Protein AF-A0A940VI05-F1 (afdb_monomer_lite)

pLDDT: mean 70.49, std 23.26, range [33.06, 98.31]

Foldseek 3Di:
DDWDFDDDPNDTDTDDPDDPDPVVCCVPPPVVVVVVVPDPDDDPPPPPPDALVRQLVVLCVVLVVVLVVLVVQLVVCVVVVNVVSNVVSVVVNVVSVVVSVVSNVCSVVVD

Secondary structure (DSSP, 8-state):
--EEEEEETTEEEEEETT----HHHIIIIIHHHHHHTT-------------HHHHHHHHHHHHHHHHHHHHHHHHHHHHHT-HHHHHHHHHHHHHHHHHHHHHHHHHHHT-

Radius of gyration: 2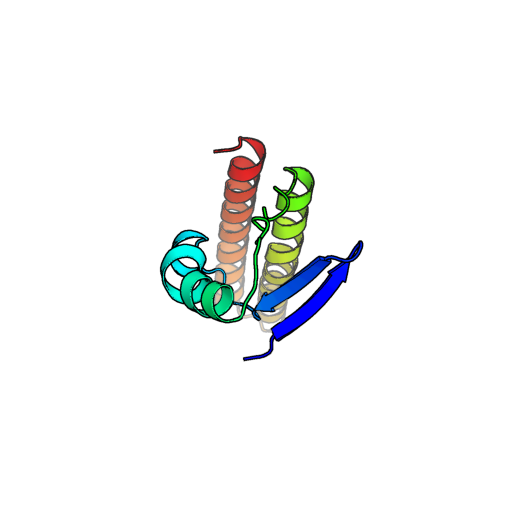2.36 Å; chains: 1; bounding box: 40×32×60 Å

Structure (mmCIF, N/CA/C/O backbone):
data_AF-A0A940VI05-F1
#
_entry.id   AF-A0A940VI05-F1
#
loop_
_atom_site.group_PDB
_atom_site.id
_atom_site.type_symbol
_atom_site.label_atom_id
_atom_site.label_alt_id
_atom_site.label_comp_id
_atom_site.label_asym_id
_atom_site.label_entity_id
_atom_site.label_seq_id
_atom_site.pdbx_PDB_ins_code
_atom_site.Cartn_x
_atom_site.Cartn_y
_atom_site.Cartn_z
_atom_site.occupancy
_atom_site.B_iso_or_equiv
_atom_site.auth_seq_id
_atom_site.auth_comp_id
_atom_site.auth_asym_id
_atom_site.auth_atom_id
_atom_site.pdbx_PDB_model_num
ATOM 1 N N . MET A 1 1 ? -2.974 -20.304 -24.826 1.00 48.34 1 MET A N 1
ATOM 2 C CA . MET A 1 1 ? -1.717 -19.537 -24.850 1.00 48.34 1 MET A CA 1
ATOM 3 C C . MET A 1 1 ? -1.864 -18.597 -26.016 1.00 48.34 1 MET A C 1
ATOM 5 O O . MET A 1 1 ? -1.838 -19.067 -27.147 1.00 48.34 1 MET A O 1
ATOM 9 N N . ASP A 1 2 ? -2.154 -17.336 -25.728 1.00 39.34 2 ASP A N 1
ATOM 10 C CA . ASP A 1 2 ? -2.354 -16.336 -26.766 1.00 39.34 2 ASP A CA 1
ATOM 11 C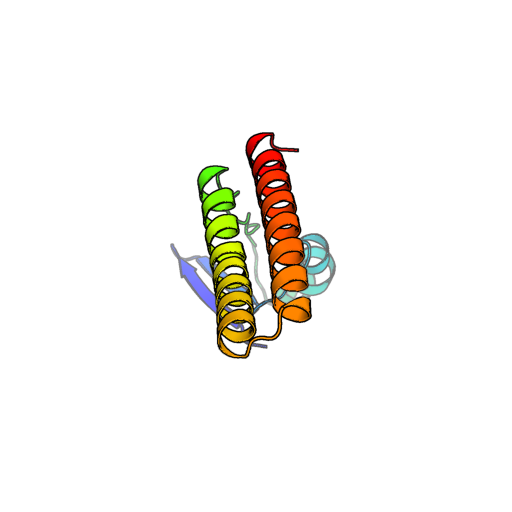 C . ASP A 1 2 ? -0.998 -15.714 -27.093 1.00 39.34 2 ASP A C 1
ATOM 13 O O . ASP A 1 2 ? -0.224 -15.349 -26.205 1.00 39.34 2 ASP A O 1
ATOM 17 N N . ILE A 1 3 ? -0.672 -15.711 -28.382 1.00 41.97 3 ILE A N 1
ATOM 18 C CA . ILE A 1 3 ? 0.543 -15.108 -28.910 1.00 41.97 3 ILE A CA 1
ATOM 19 C C . ILE A 1 3 ? 0.092 -13.895 -29.709 1.00 41.97 3 ILE A C 1
ATOM 21 O O . ILE A 1 3 ? -0.493 -14.041 -30.784 1.00 41.97 3 ILE A O 1
ATOM 25 N N . GLU A 1 4 ? 0.338 -12.702 -29.178 1.00 41.47 4 GLU A N 1
ATOM 26 C CA . GLU A 1 4 ? 0.083 -11.468 -29.915 1.00 41.47 4 GLU A CA 1
ATOM 27 C C . GLU A 1 4 ? 1.268 -11.170 -30.827 1.00 41.47 4 GLU A C 1
ATOM 29 O O . GLU A 1 4 ? 2.403 -11.008 -30.379 1.00 41.47 4 GLU A O 1
ATOM 34 N N . LEU A 1 5 ? 0.983 -11.108 -32.124 1.00 40.06 5 LEU A N 1
ATOM 35 C CA . LEU A 1 5 ? 1.924 -10.699 -33.155 1.00 40.06 5 LEU A CA 1
ATOM 36 C C . LEU A 1 5 ? 1.915 -9.174 -33.261 1.00 40.06 5 LEU A C 1
ATOM 38 O O . LEU A 1 5 ? 1.003 -8.586 -33.841 1.00 40.06 5 LEU A O 1
ATOM 42 N N . LEU A 1 6 ? 2.931 -8.536 -32.691 1.00 41.88 6 LEU A N 1
ATOM 43 C CA . LEU A 1 6 ? 3.164 -7.103 -32.815 1.00 41.88 6 LEU A CA 1
ATOM 44 C C . LEU A 1 6 ? 4.094 -6.880 -34.008 1.00 41.88 6 LEU A C 1
ATOM 46 O O . LEU A 1 6 ? 5.164 -7.476 -34.083 1.00 41.88 6 LEU A O 1
ATOM 50 N N . ILE A 1 7 ? 3.690 -6.043 -34.960 1.00 36.16 7 ILE A N 1
ATOM 51 C CA . ILE A 1 7 ? 4.528 -5.689 -36.110 1.00 36.16 7 ILE A CA 1
ATOM 52 C C . ILE A 1 7 ? 4.904 -4.216 -35.983 1.00 36.16 7 ILE A C 1
ATOM 54 O O . ILE A 1 7 ? 4.023 -3.359 -36.005 1.00 36.16 7 ILE A O 1
ATOM 58 N N . SER A 1 8 ? 6.203 -3.930 -35.875 1.00 33.06 8 SER A N 1
ATOM 59 C CA . SER A 1 8 ? 6.758 -2.570 -35.903 1.00 33.06 8 SER A CA 1
ATOM 60 C C . SER A 1 8 ? 7.962 -2.534 -36.836 1.00 33.06 8 SER A C 1
ATOM 62 O O . SER A 1 8 ? 8.808 -3.425 -36.787 1.00 33.06 8 SER A O 1
ATOM 64 N N . ASP A 1 9 ? 8.019 -1.535 -37.719 1.00 34.34 9 ASP A N 1
ATOM 65 C CA . ASP A 1 9 ? 9.141 -1.280 -38.640 1.00 34.34 9 ASP A CA 1
ATOM 66 C C . ASP A 1 9 ? 9.601 -2.496 -39.467 1.00 34.34 9 ASP A C 1
ATOM 68 O O . ASP A 1 9 ? 10.789 -2.730 -39.681 1.00 34.34 9 ASP A O 1
ATOM 72 N N . GLY A 1 10 ? 8.645 -3.302 -39.939 1.00 34.00 10 GLY A N 1
ATOM 73 C CA . GLY A 1 10 ? 8.927 -4.494 -40.749 1.00 34.00 10 GLY A CA 1
ATOM 74 C C . GLY A 1 10 ? 9.443 -5.699 -39.955 1.00 34.00 10 GLY A C 1
ATOM 75 O O . GLY A 1 10 ? 9.741 -6.730 -40.556 1.00 34.00 10 GLY A O 1
ATOM 76 N N . SER A 1 11 ? 9.502 -5.594 -38.627 1.00 34.66 11 SER A N 1
ATOM 77 C CA . SER A 1 11 ? 9.865 -6.679 -37.717 1.00 34.66 11 SER A CA 1
ATOM 78 C C . SER A 1 11 ? 8.624 -7.268 -37.053 1.00 34.66 11 SER A C 1
ATOM 80 O O . SER A 1 11 ? 7.678 -6.552 -36.724 1.00 34.66 11 SER A O 1
ATOM 82 N N . VAL A 1 12 ? 8.628 -8.589 -36.882 1.00 37.81 12 VAL A N 1
ATOM 83 C CA . VAL A 1 12 ? 7.527 -9.366 -36.308 1.00 37.81 12 VAL A CA 1
ATOM 84 C C . VAL A 1 12 ? 7.927 -9.812 -34.902 1.00 37.81 12 VAL A C 1
ATOM 86 O O . VAL A 1 12 ? 8.883 -10.567 -34.747 1.00 37.81 12 VAL A O 1
ATOM 89 N N . PHE A 1 13 ? 7.187 -9.366 -33.893 1.00 41.78 13 PHE A N 1
ATOM 90 C CA . PHE A 1 13 ? 7.397 -9.677 -32.481 1.00 41.78 13 PHE A CA 1
ATOM 91 C C . PHE A 1 13 ? 6.244 -10.538 -31.966 1.00 41.78 13 PHE A C 1
ATOM 93 O O . PHE A 1 13 ? 5.092 -10.307 -32.322 1.00 41.78 13 PHE A O 1
ATOM 100 N N . THR A 1 14 ? 6.532 -11.514 -31.109 1.00 41.06 14 THR A N 1
ATOM 101 C CA . THR A 1 14 ? 5.503 -12.316 -30.434 1.00 41.06 14 THR A CA 1
ATOM 102 C C . THR A 1 14 ? 5.501 -12.032 -28.940 1.00 41.06 14 THR A C 1
ATOM 104 O O . THR A 1 14 ? 6.459 -12.367 -28.248 1.00 41.06 14 THR A O 1
ATOM 107 N N . LYS A 1 15 ? 4.414 -11.453 -28.431 1.00 42.41 15 LYS A N 1
ATOM 108 C CA . LYS A 1 15 ? 4.146 -11.312 -26.999 1.00 42.41 15 LYS A CA 1
ATOM 109 C C . LYS A 1 15 ? 3.455 -12.585 -26.513 1.00 42.41 15 LYS A C 1
ATOM 111 O O . LYS A 1 15 ? 2.355 -12.893 -26.967 1.00 42.41 15 LYS A O 1
ATOM 116 N N . ILE A 1 16 ? 4.102 -13.336 -25.621 1.00 47.44 16 ILE A N 1
ATOM 117 C CA . ILE A 1 16 ? 3.498 -14.508 -24.971 1.00 47.44 16 ILE A CA 1
ATOM 118 C C . ILE A 1 16 ? 2.827 -14.020 -23.687 1.00 47.44 16 ILE A C 1
ATOM 120 O O . ILE A 1 16 ? 3.479 -13.441 -22.821 1.00 47.44 16 ILE A O 1
ATOM 124 N N . SER A 1 17 ? 1.507 -14.190 -23.593 1.00 40.62 17 SER A N 1
ATOM 125 C CA . SER A 1 17 ? 0.688 -13.668 -22.495 1.00 40.62 17 SER A CA 1
ATOM 126 C C . SER A 1 17 ? 1.192 -14.063 -21.100 1.00 40.62 17 SER A C 1
ATOM 128 O O . SER A 1 17 ? 1.072 -15.217 -20.694 1.00 40.62 17 SER A O 1
ATOM 130 N N . GLY A 1 18 ? 1.627 -13.064 -20.329 1.00 39.97 18 GLY A N 1
ATOM 131 C CA . GLY A 1 18 ? 1.424 -13.021 -18.877 1.00 39.97 18 GLY A CA 1
ATOM 132 C C . GLY A 1 18 ? 2.343 -13.865 -17.994 1.00 39.97 18 GLY A C 1
ATOM 133 O O . GLY A 1 18 ? 2.023 -14.032 -16.822 1.00 39.97 18 GLY A O 1
ATOM 134 N N . VAL A 1 19 ? 3.468 -14.374 -18.499 1.00 36.41 19 VAL A N 1
ATOM 135 C CA . VAL A 1 19 ? 4.493 -15.004 -17.654 1.00 36.41 19 VAL A CA 1
ATOM 136 C C . VAL A 1 19 ? 5.801 -14.249 -17.843 1.00 36.41 19 VAL A C 1
ATOM 138 O O . VAL A 1 19 ? 6.365 -14.251 -18.936 1.00 36.41 19 VAL A O 1
ATOM 141 N N . ILE A 1 20 ? 6.274 -13.605 -16.774 1.00 35.41 20 ILE A N 1
ATOM 142 C CA . ILE A 1 20 ? 7.661 -13.150 -16.663 1.00 35.41 20 ILE A CA 1
ATOM 143 C C . ILE A 1 20 ? 8.509 -14.422 -16.564 1.00 35.41 20 ILE A C 1
ATOM 145 O O . ILE A 1 20 ? 8.782 -14.913 -15.472 1.00 35.41 20 ILE A O 1
ATOM 149 N N . ASN A 1 21 ? 8.866 -15.017 -17.700 1.00 39.25 21 ASN A N 1
ATOM 150 C CA . ASN A 1 21 ? 9.951 -15.986 -17.716 1.00 39.25 21 ASN A CA 1
ATOM 151 C C . ASN A 1 21 ? 11.248 -15.188 -17.766 1.00 39.25 21 ASN A C 1
ATOM 153 O O . ASN A 1 21 ? 11.408 -14.320 -18.624 1.00 39.25 21 ASN A O 1
ATOM 157 N N . ALA A 1 22 ? 12.169 -15.476 -16.843 1.00 43.31 22 ALA A N 1
ATOM 158 C CA . ALA A 1 22 ? 13.531 -14.976 -16.945 1.00 43.31 22 ALA A CA 1
ATOM 159 C C . ALA A 1 22 ? 14.040 -15.270 -18.365 1.00 43.31 22 ALA A C 1
ATOM 161 O O . ALA A 1 22 ? 13.875 -16.394 -18.844 1.00 4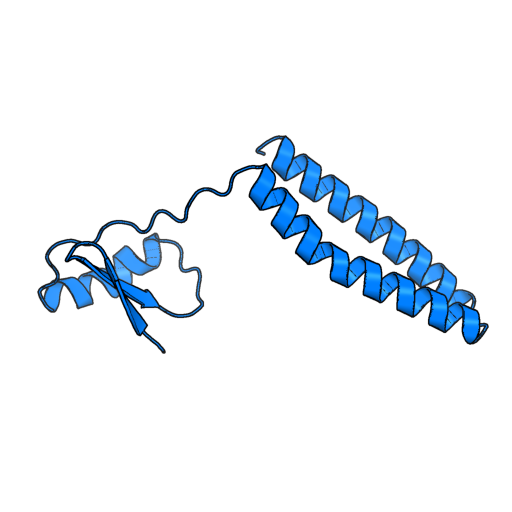3.31 22 ALA A O 1
ATOM 162 N N . GLN A 1 23 ? 14.633 -14.274 -19.030 1.00 50.25 23 GLN A N 1
ATOM 163 C CA . GLN A 1 23 ? 15.154 -14.343 -20.406 1.00 50.25 23 GLN A CA 1
ATOM 164 C C . GLN A 1 23 ? 15.887 -15.671 -20.702 1.00 50.25 23 GLN A C 1
ATOM 166 O O . GLN A 1 23 ? 15.741 -16.251 -21.775 1.00 50.25 23 GLN A O 1
ATOM 171 N N . THR A 1 24 ? 16.576 -16.214 -19.694 1.00 45.19 24 THR A N 1
ATOM 172 C CA . THR A 1 24 ? 17.243 -17.521 -19.702 1.00 45.19 24 THR A CA 1
ATOM 173 C C . THR A 1 24 ? 16.343 -18.697 -20.110 1.00 45.19 24 THR A C 1
ATOM 175 O O . THR A 1 24 ? 16.752 -19.511 -20.930 1.00 45.19 24 THR A O 1
ATOM 178 N N . GLU A 1 25 ? 15.112 -18.807 -19.601 1.00 44.44 25 GLU A N 1
ATOM 179 C CA . GLU A 1 25 ? 14.220 -19.927 -19.946 1.00 44.44 25 GLU A CA 1
ATOM 180 C C . GLU A 1 25 ? 13.689 -19.801 -21.382 1.00 44.44 25 GLU A C 1
ATOM 182 O O . GLU A 1 25 ? 13.534 -20.800 -22.088 1.00 44.44 25 GLU A O 1
ATOM 187 N N . PHE A 1 26 ? 13.458 -18.570 -21.850 1.00 54.28 26 PHE A N 1
ATOM 188 C CA . PHE A 1 26 ? 13.067 -18.317 -23.236 1.00 54.28 26 PHE A CA 1
ATOM 189 C C . PHE A 1 26 ? 14.177 -18.707 -24.222 1.00 54.28 26 PHE A C 1
ATOM 191 O O . PHE A 1 26 ? 13.918 -19.433 -25.190 1.00 54.28 26 PHE A O 1
ATOM 198 N N . ASP A 1 27 ? 15.410 -18.286 -23.942 1.00 54.75 27 ASP A N 1
ATOM 199 C CA . ASP A 1 27 ? 16.578 -18.551 -24.786 1.00 54.75 27 ASP A CA 1
ATOM 200 C C . ASP A 1 27 ? 16.941 -20.040 -24.845 1.00 54.75 27 ASP A C 1
ATOM 202 O O . ASP A 1 27 ? 17.316 -20.549 -25.906 1.00 54.75 27 ASP A O 1
ATOM 206 N N . GLU A 1 28 ? 16.807 -20.761 -23.731 1.00 56.69 28 GLU A N 1
ATOM 207 C CA . GLU A 1 28 ? 17.189 -22.173 -23.655 1.00 56.69 28 GLU A CA 1
ATOM 208 C C . GLU A 1 28 ? 16.109 -23.120 -24.190 1.00 56.69 28 GLU A C 1
ATOM 210 O O . GLU A 1 28 ? 16.428 -24.098 -24.873 1.00 56.69 28 GLU A O 1
ATOM 215 N N . VAL A 1 29 ? 14.832 -22.849 -23.905 1.00 59.72 29 VAL A N 1
ATOM 216 C CA . VAL A 1 29 ? 13.743 -23.806 -24.164 1.00 59.72 29 VAL A CA 1
ATOM 217 C C . VAL A 1 29 ? 12.994 -23.480 -25.453 1.00 59.72 29 VAL A C 1
ATOM 219 O O . VAL A 1 29 ? 12.672 -24.380 -26.233 1.00 59.72 29 VAL A O 1
ATOM 222 N N . TYR A 1 30 ? 12.730 -22.199 -25.712 1.00 58.16 30 TYR A N 1
ATOM 223 C CA . TYR A 1 30 ? 11.780 -21.786 -26.745 1.00 58.16 30 TYR A CA 1
ATOM 224 C C . TYR A 1 30 ? 12.472 -21.290 -28.020 1.00 58.16 30 TYR A C 1
ATOM 226 O O . TYR A 1 30 ? 12.057 -21.656 -29.125 1.00 58.16 30 TYR A O 1
ATOM 234 N N . TYR A 1 31 ? 13.569 -20.534 -27.906 1.00 60.12 31 TYR A N 1
ATOM 235 C CA . TYR A 1 31 ? 14.307 -20.011 -29.062 1.00 60.12 31 TYR A CA 1
ATOM 236 C C . TYR A 1 31 ? 14.769 -21.087 -30.072 1.00 60.12 31 TYR A C 1
ATOM 238 O O . TYR A 1 31 ? 14.621 -20.859 -31.279 1.00 60.12 31 TYR A O 1
ATOM 246 N N . PRO A 1 32 ? 15.236 -22.289 -29.666 1.00 66.62 32 PRO A N 1
ATOM 247 C CA . PRO A 1 32 ? 15.602 -23.343 -30.617 1.00 66.62 32 PRO A CA 1
ATOM 248 C C . PRO A 1 32 ? 14.436 -23.788 -31.514 1.00 66.62 32 PRO A C 1
ATOM 250 O O . PRO A 1 32 ? 14.641 -24.068 -32.699 1.00 66.62 32 PRO A O 1
ATOM 253 N N . MET A 1 33 ? 13.208 -23.807 -30.982 1.00 62.59 33 MET A N 1
ATOM 254 C CA . MET A 1 33 ? 12.008 -24.176 -31.738 1.00 62.59 33 MET A CA 1
ATOM 255 C C . MET A 1 33 ? 11.684 -23.116 -32.800 1.00 62.59 33 MET A C 1
ATOM 257 O O . MET A 1 33 ? 11.473 -23.461 -33.964 1.00 62.59 33 MET A O 1
ATOM 26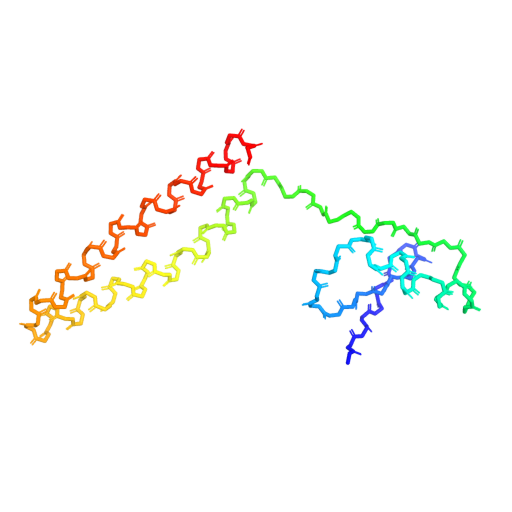1 N N . TYR A 1 34 ? 11.748 -21.828 -32.455 1.00 59.91 34 TYR A N 1
ATOM 262 C CA . TYR A 1 34 ? 11.499 -20.730 -33.401 1.00 59.91 34 TYR A CA 1
ATOM 263 C C . TYR A 1 34 ? 12.611 -20.566 -34.446 1.00 59.91 34 TYR A C 1
ATOM 265 O O . TYR A 1 34 ? 12.326 -20.320 -35.620 1.00 59.91 34 TYR A O 1
ATOM 273 N N . LYS A 1 35 ? 13.875 -20.790 -34.068 1.00 57.44 35 LYS A N 1
ATOM 274 C CA . LYS A 1 35 ? 15.006 -20.824 -35.009 1.00 57.44 35 LYS A CA 1
ATOM 275 C C . LYS A 1 35 ? 14.827 -21.917 -36.065 1.00 57.44 35 LYS A C 1
ATOM 277 O O . LYS A 1 35 ? 15.099 -21.689 -37.242 1.00 57.44 35 LYS A O 1
ATOM 282 N N . SER A 1 36 ? 14.325 -23.090 -35.669 1.00 59.09 36 SER A N 1
ATOM 283 C CA . SER A 1 36 ? 14.040 -24.189 -36.605 1.00 59.09 36 SER A CA 1
ATOM 284 C C . SER A 1 36 ? 12.907 -23.872 -37.594 1.00 59.09 36 SER A C 1
ATOM 286 O O . SER A 1 36 ? 12.888 -24.417 -38.695 1.00 59.09 36 SER A O 1
ATOM 288 N N . ALA A 1 37 ? 12.021 -22.935 -37.240 1.00 57.81 37 ALA A N 1
ATOM 289 C CA . ALA A 1 37 ? 10.942 -22.430 -38.088 1.00 57.81 37 ALA A CA 1
ATOM 290 C C . ALA A 1 37 ? 11.366 -21.261 -39.006 1.00 57.81 37 ALA A C 1
ATOM 292 O O . ALA A 1 37 ? 10.521 -20.668 -39.674 1.00 57.81 37 ALA A O 1
ATOM 293 N N . GLY A 1 38 ? 12.663 -20.935 -39.071 1.00 49.50 38 GLY A N 1
ATOM 294 C CA . GLY A 1 38 ? 13.202 -19.944 -40.007 1.00 49.50 38 GLY A CA 1
ATOM 295 C C . GLY A 1 38 ? 13.298 -18.519 -39.464 1.00 49.50 38 GLY A C 1
ATOM 296 O O . GLY A 1 38 ? 13.569 -17.604 -40.239 1.00 49.50 38 GLY A O 1
ATOM 297 N N . VAL A 1 39 ? 13.124 -18.307 -38.156 1.00 54.88 39 VAL A N 1
ATOM 298 C CA . VAL A 1 39 ? 13.402 -17.001 -37.545 1.00 54.88 39 VAL A CA 1
ATOM 299 C C . VAL A 1 39 ? 14.917 -16.795 -37.452 1.00 54.88 39 VAL A C 1
ATOM 301 O O . VAL A 1 39 ? 15.615 -17.536 -36.761 1.00 54.88 39 VAL A O 1
ATOM 304 N N . THR A 1 40 ? 15.439 -15.807 -38.183 1.00 48.66 40 THR A N 1
ATOM 305 C CA . THR A 1 40 ? 16.889 -15.582 -38.353 1.00 48.66 40 THR A CA 1
ATOM 306 C C . THR A 1 40 ? 17.503 -14.630 -37.332 1.00 48.66 40 THR A C 1
ATOM 308 O O . THR A 1 40 ? 18.723 -14.595 -37.190 1.00 48.66 40 THR A O 1
ATOM 311 N N . SER A 1 41 ? 16.680 -13.860 -36.628 1.00 46.12 41 SER A N 1
ATOM 312 C CA . SER A 1 41 ? 17.104 -12.946 -35.572 1.00 46.12 41 SER A CA 1
ATOM 313 C C . SER A 1 41 ? 15.951 -12.715 -34.608 1.00 46.12 41 SER A C 1
ATOM 315 O O . SER A 1 41 ? 14.822 -12.510 -35.046 1.00 46.12 41 SER A O 1
ATOM 317 N N . TRP A 1 42 ? 16.256 -12.702 -33.317 1.00 52.44 42 TRP A N 1
ATOM 318 C CA . TRP A 1 42 ? 15.386 -12.163 -32.282 1.00 52.44 42 TRP A CA 1
ATOM 319 C C . TRP A 1 42 ? 16.145 -11.031 -31.600 1.00 52.44 42 TRP A C 1
ATOM 321 O O . TRP A 1 42 ? 17.318 -11.195 -31.265 1.00 52.44 42 TRP A O 1
ATOM 331 N N . GLN A 1 43 ? 15.505 -9.871 -31.468 1.00 44.12 43 GLN A N 1
ATOM 332 C CA . GLN A 1 43 ? 15.993 -8.837 -30.567 1.00 44.12 43 GLN A CA 1
ATOM 333 C C . GLN A 1 43 ? 15.475 -9.164 -29.176 1.00 44.12 43 GLN A C 1
ATOM 335 O O . GLN A 1 43 ? 14.294 -9.465 -29.008 1.00 44.12 43 GLN A O 1
ATOM 340 N N . GLU A 1 44 ? 16.384 -9.122 -28.209 1.00 44.59 44 GLU A N 1
ATOM 341 C CA . GLU A 1 44 ? 16.050 -9.119 -26.794 1.00 44.59 44 GLU A CA 1
ATOM 342 C C . GLU A 1 44 ? 14.995 -8.035 -26.566 1.00 44.59 44 GLU A C 1
ATOM 344 O O . GLU A 1 44 ? 15.212 -6.863 -26.888 1.00 44.59 44 GLU A O 1
ATOM 349 N N . TYR A 1 45 ? 13.825 -8.428 -26.064 1.00 40.91 45 TYR A N 1
ATOM 350 C CA . TYR A 1 45 ? 12.931 -7.454 -25.469 1.00 40.91 45 TYR A CA 1
ATOM 351 C C . TYR A 1 45 ? 13.578 -7.050 -24.149 1.00 40.91 45 TYR A C 1
ATOM 353 O O . TYR A 1 45 ? 13.368 -7.679 -23.116 1.00 40.91 45 TYR A O 1
ATOM 361 N N . THR A 1 46 ? 14.416 -6.019 -24.191 1.00 41.03 46 THR A N 1
ATOM 362 C CA . THR A 1 46 ? 14.754 -5.285 -22.980 1.00 41.03 46 THR A CA 1
ATOM 363 C C . THR A 1 46 ? 13.476 -4.602 -22.538 1.00 41.03 46 THR A C 1
ATOM 365 O O . THR A 1 46 ? 13.039 -3.635 -23.170 1.00 41.03 46 THR A O 1
ATOM 368 N N . GLU A 1 47 ? 12.854 -5.140 -21.492 1.00 42.62 47 GLU A N 1
ATOM 369 C CA . GLU A 1 47 ? 11.800 -4.441 -20.774 1.00 42.62 47 GLU A CA 1
ATOM 370 C C . GLU A 1 47 ? 12.321 -3.026 -20.491 1.00 42.62 47 GLU A C 1
ATOM 372 O O . GLU A 1 47 ? 13.469 -2.889 -20.045 1.00 42.62 47 GLU A O 1
ATOM 377 N N . PRO A 1 48 ? 11.581 -1.964 -20.859 1.00 44.31 48 PRO A N 1
ATOM 378 C CA . PRO A 1 48 ? 12.061 -0.620 -20.605 1.00 44.31 48 PRO A CA 1
ATOM 379 C C . PRO A 1 48 ? 12.339 -0.520 -19.110 1.00 44.31 48 PRO A C 1
ATOM 381 O O . PRO A 1 48 ? 11.452 -0.769 -18.293 1.00 44.31 48 PRO A O 1
ATOM 384 N N . THR A 1 49 ? 13.585 -0.213 -18.749 1.00 58.47 49 THR A N 1
ATOM 385 C CA . THR A 1 49 ? 13.932 0.038 -17.356 1.00 58.47 49 THR A CA 1
ATOM 386 C C . THR A 1 49 ? 13.087 1.216 -16.905 1.00 58.47 49 THR A C 1
ATOM 388 O O . THR A 1 49 ? 13.377 2.351 -17.287 1.00 58.47 49 THR A O 1
ATOM 391 N N . LEU A 1 50 ? 12.037 0.936 -16.129 1.00 67.50 50 LEU A N 1
ATOM 392 C CA . LEU A 1 50 ? 11.191 1.976 -15.566 1.00 67.50 50 LEU A CA 1
ATOM 393 C C . LEU A 1 50 ? 12.086 2.963 -14.824 1.00 67.50 50 LEU A C 1
ATOM 395 O O . LEU A 1 50 ? 12.955 2.577 -14.027 1.00 67.50 50 LEU A O 1
ATOM 399 N N . THR A 1 51 ? 11.881 4.238 -15.108 1.00 79.00 51 THR A N 1
ATOM 400 C CA . THR A 1 51 ? 12.471 5.321 -14.335 1.00 79.00 51 THR A CA 1
ATOM 401 C C . THR A 1 51 ? 12.044 5.198 -12.872 1.00 79.00 51 THR A C 1
ATOM 403 O O . THR A 1 51 ? 11.027 4.583 -12.546 1.00 79.00 51 THR A O 1
ATOM 406 N N . THR A 1 52 ? 12.815 5.789 -11.960 1.00 74.94 52 THR A N 1
ATOM 407 C CA . THR A 1 52 ? 12.429 5.884 -10.543 1.00 74.94 52 THR A CA 1
ATOM 408 C C . THR A 1 52 ? 11.018 6.462 -10.388 1.00 74.94 52 THR A C 1
ATOM 410 O O . THR A 1 52 ? 10.241 5.955 -9.590 1.00 74.94 52 THR A O 1
ATOM 413 N N . GLU A 1 53 ? 10.659 7.460 -11.201 1.00 79.19 53 GLU A N 1
ATOM 414 C CA . GLU A 1 53 ? 9.329 8.082 -11.204 1.00 79.19 53 GLU A CA 1
ATOM 415 C C . GLU A 1 53 ? 8.223 7.100 -11.619 1.00 79.19 53 GLU A C 1
ATOM 417 O O . GLU A 1 53 ? 7.213 6.992 -10.930 1.00 79.19 53 GLU A O 1
ATOM 422 N N . GLU A 1 54 ? 8.429 6.317 -12.681 1.00 76.38 54 GLU A N 1
ATOM 423 C CA . GLU A 1 54 ? 7.459 5.301 -13.116 1.00 76.38 54 GLU A CA 1
ATOM 424 C C . GLU A 1 54 ? 7.311 4.159 -12.100 1.00 76.38 54 GLU A C 1
ATOM 426 O O . GLU A 1 54 ? 6.212 3.642 -11.906 1.00 76.38 54 GLU A O 1
ATOM 431 N N . LYS A 1 55 ? 8.396 3.784 -11.412 1.00 76.62 55 LYS A N 1
ATOM 432 C CA . LYS A 1 55 ? 8.353 2.787 -10.332 1.00 76.62 55 LYS A CA 1
ATOM 433 C C . LYS A 1 55 ? 7.571 3.290 -9.119 1.00 76.62 55 LYS A C 1
ATOM 435 O O . LYS A 1 55 ? 6.797 2.526 -8.552 1.00 76.62 55 LYS A O 1
ATOM 440 N N . ILE A 1 56 ? 7.751 4.556 -8.736 1.00 78.50 56 ILE A N 1
ATOM 441 C CA . ILE A 1 56 ? 6.977 5.174 -7.650 1.00 78.50 56 ILE A CA 1
ATOM 442 C C . ILE A 1 56 ? 5.503 5.280 -8.048 1.00 78.50 56 ILE A C 1
ATOM 444 O O . ILE A 1 56 ? 4.651 4.926 -7.248 1.00 78.50 56 ILE A O 1
ATOM 448 N N . ALA A 1 57 ? 5.191 5.675 -9.284 1.00 78.69 57 ALA A N 1
ATOM 449 C CA . ALA A 1 57 ? 3.805 5.754 -9.748 1.00 78.69 57 ALA A CA 1
ATOM 450 C C . ALA A 1 57 ? 3.094 4.388 -9.717 1.00 78.69 57 ALA A C 1
ATOM 452 O O . ALA A 1 57 ? 1.944 4.303 -9.295 1.00 78.69 57 ALA A O 1
ATOM 453 N N . ALA A 1 58 ? 3.786 3.313 -10.113 1.00 79.62 58 ALA A N 1
ATOM 454 C CA . ALA A 1 58 ? 3.254 1.955 -10.004 1.00 79.62 58 ALA A CA 1
ATOM 455 C C . ALA A 1 58 ? 3.049 1.527 -8.538 1.00 79.62 58 ALA A C 1
ATOM 457 O O . ALA A 1 58 ? 2.036 0.909 -8.216 1.00 79.62 58 ALA A O 1
ATOM 458 N N . LEU A 1 59 ? 3.980 1.893 -7.647 1.00 80.62 59 LEU A N 1
ATOM 459 C CA . LEU A 1 59 ? 3.855 1.653 -6.208 1.00 80.62 59 LEU A CA 1
ATOM 460 C C . LEU A 1 59 ? 2.662 2.419 -5.610 1.00 80.62 59 LEU A C 1
ATOM 462 O O . LEU A 1 59 ? 1.907 1.864 -4.815 1.00 80.62 59 LEU A O 1
ATOM 466 N N . ASP A 1 60 ? 2.468 3.677 -6.006 1.00 80.19 60 ASP A N 1
ATOM 467 C CA . ASP A 1 60 ? 1.350 4.509 -5.561 1.00 80.19 60 ASP A CA 1
ATOM 468 C C . ASP A 1 60 ? 0.008 3.878 -5.957 1.00 80.19 60 ASP A C 1
ATOM 470 O O . ASP A 1 60 ? -0.879 3.747 -5.112 1.00 80.19 60 ASP A O 1
ATOM 474 N N . GLU A 1 61 ? -0.126 3.421 -7.207 1.00 82.44 61 GLU A N 1
ATOM 475 C CA . GLU A 1 61 ? -1.338 2.752 -7.700 1.00 82.44 61 GLU A CA 1
ATOM 476 C C . GLU A 1 61 ? -1.615 1.436 -6.949 1.00 82.44 61 GLU A C 1
ATOM 478 O O . GLU A 1 61 ? -2.755 1.154 -6.559 1.00 82.44 61 GLU A O 1
ATOM 483 N N . GLU A 1 62 ? -0.574 0.643 -6.679 1.00 83.69 62 GLU A N 1
ATOM 484 C CA . GLU A 1 62 ? -0.689 -0.606 -5.919 1.00 83.69 62 GLU A CA 1
ATOM 485 C C . GLU A 1 62 ? -1.201 -0.364 -4.488 1.00 83.69 62 GLU A C 1
ATOM 487 O O . GLU A 1 62 ? -2.100 -1.070 -4.006 1.00 83.69 62 GLU A O 1
ATOM 492 N N . TYR A 1 63 ? -0.661 0.643 -3.799 1.00 88.38 63 TYR A N 1
ATOM 493 C CA . TYR A 1 63 ? -0.978 0.915 -2.396 1.00 88.38 63 TYR A CA 1
ATOM 494 C C . TYR A 1 63 ? -2.242 1.766 -2.207 1.00 88.38 63 TYR A C 1
ATOM 496 O O . TYR A 1 63 ? -2.907 1.627 -1.176 1.00 88.38 63 TYR A O 1
ATOM 504 N N . GLU A 1 64 ? -2.649 2.584 -3.184 1.00 88.88 64 GLU A N 1
ATOM 505 C CA . GLU A 1 64 ? -3.874 3.398 -3.114 1.00 88.88 64 GLU A CA 1
ATOM 506 C C . GLU A 1 64 ? -5.110 2.534 -2.821 1.00 88.88 64 GLU A C 1
ATOM 508 O O . GLU A 1 64 ? -5.927 2.848 -1.942 1.00 88.88 64 GLU A O 1
ATOM 513 N N . SER A 1 65 ? -5.227 1.401 -3.518 1.00 88.00 65 SER A N 1
ATOM 514 C CA . SER A 1 65 ? -6.339 0.463 -3.337 1.00 88.00 65 SER A CA 1
ATOM 515 C C . SER A 1 65 ? -6.370 -0.140 -1.926 1.00 88.00 65 SER A C 1
ATOM 517 O O . SER A 1 65 ? -7.438 -0.266 -1.316 1.00 88.00 65 SER A O 1
ATOM 519 N N . GLN A 1 66 ? -5.198 -0.441 -1.366 1.00 91.50 66 GLN A N 1
ATOM 520 C CA . GLN A 1 66 ? -5.034 -1.051 -0.049 1.00 91.50 66 GLN A CA 1
ATOM 521 C C . GLN A 1 66 ? -5.337 -0.050 1.071 1.00 91.50 66 GLN A C 1
ATOM 523 O O . GLN A 1 66 ? -6.118 -0.357 1.979 1.00 91.50 66 GLN A O 1
ATOM 528 N N . PHE A 1 67 ? -4.825 1.182 0.970 1.00 92.25 67 PHE A N 1
ATOM 529 C CA . PHE A 1 67 ? -5.159 2.265 1.901 1.00 92.25 67 PHE A CA 1
ATOM 530 C C . PHE A 1 67 ? -6.655 2.566 1.901 1.00 92.25 67 PHE A C 1
ATOM 532 O O . PHE A 1 67 ? -7.266 2.727 2.964 1.00 92.25 67 PHE A O 1
ATOM 539 N N . THR A 1 68 ? -7.267 2.588 0.717 1.00 93.88 68 THR A N 1
ATOM 540 C CA . THR A 1 68 ? -8.709 2.786 0.564 1.00 93.88 68 THR A CA 1
ATOM 541 C C . THR A 1 68 ? -9.496 1.669 1.249 1.00 93.88 68 THR A C 1
ATOM 543 O O . THR A 1 68 ? -10.419 1.951 2.019 1.00 93.88 68 THR A O 1
ATOM 546 N N . ALA A 1 69 ? -9.119 0.407 1.029 1.00 94.44 69 ALA A N 1
ATOM 547 C CA . ALA A 1 69 ? -9.787 -0.746 1.628 1.00 94.44 69 ALA A CA 1
ATOM 548 C C . ALA A 1 69 ? -9.692 -0.746 3.164 1.00 94.44 69 ALA A C 1
ATOM 550 O O . ALA A 1 69 ? -10.710 -0.910 3.842 1.00 94.44 69 ALA A O 1
ATOM 551 N N . ILE A 1 70 ? -8.502 -0.501 3.725 1.00 94.56 70 ILE A N 1
ATOM 552 C CA . ILE A 1 70 ? -8.300 -0.451 5.183 1.00 94.56 70 ILE A CA 1
ATOM 553 C C . ILE A 1 70 ? -9.078 0.713 5.800 1.00 94.56 70 ILE A C 1
ATOM 555 O O . ILE A 1 70 ? -9.743 0.536 6.823 1.00 94.56 70 ILE A O 1
ATOM 559 N N . THR A 1 71 ? -9.070 1.884 5.158 1.00 95.69 71 THR A N 1
ATOM 560 C CA . THR A 1 71 ? -9.823 3.056 5.630 1.00 95.69 71 THR A CA 1
ATOM 561 C C . THR A 1 71 ? -11.327 2.781 5.647 1.00 95.69 71 THR A C 1
ATOM 563 O O . THR A 1 71 ? -12.007 3.085 6.629 1.00 95.69 71 THR A O 1
ATOM 566 N N . GLN A 1 72 ? -11.871 2.151 4.603 1.00 97.12 72 GLN A N 1
ATOM 567 C CA . GLN A 1 72 ? -13.287 1.771 4.570 1.00 97.12 72 GLN A CA 1
ATOM 568 C C . GLN A 1 72 ? -13.633 0.720 5.632 1.00 97.12 72 GLN A C 1
ATOM 570 O O . GLN A 1 72 ? -14.671 0.833 6.292 1.00 97.12 72 GLN A O 1
ATOM 575 N N . ALA A 1 73 ? -12.767 -0.274 5.844 1.00 96.19 73 ALA A N 1
ATOM 576 C CA . ALA A 1 73 ? -12.950 -1.278 6.890 1.00 96.19 73 ALA A CA 1
ATOM 577 C C . ALA A 1 73 ? -12.950 -0.643 8.291 1.00 96.19 73 ALA A C 1
ATOM 579 O O . ALA A 1 73 ? -13.810 -0.964 9.113 1.00 96.19 73 ALA A O 1
ATOM 580 N N . TYR A 1 74 ? -12.047 0.310 8.537 1.00 96.88 74 TYR A N 1
ATOM 581 C CA . TYR A 1 74 ? -11.997 1.095 9.770 1.00 96.88 74 TYR A CA 1
ATOM 582 C C . TYR A 1 74 ? -13.294 1.883 10.009 1.00 96.88 74 TYR A C 1
ATOM 584 O O . TYR A 1 74 ? -13.909 1.767 11.070 1.00 96.88 74 TYR A O 1
ATOM 592 N N . LEU A 1 75 ? -13.759 2.643 9.010 1.00 97.50 75 LEU A N 1
ATOM 593 C CA . LEU A 1 75 ? -14.995 3.430 9.112 1.00 97.50 75 LEU A CA 1
ATOM 594 C C . LEU A 1 75 ? -16.233 2.546 9.323 1.00 97.50 75 LEU A C 1
ATOM 596 O O . LEU A 1 75 ? -17.140 2.910 10.077 1.00 97.50 75 LEU A O 1
ATOM 600 N N . THR A 1 76 ? -16.259 1.371 8.693 1.00 98.12 76 THR A N 1
ATOM 601 C CA . THR A 1 76 ? -17.325 0.378 8.877 1.00 98.12 76 THR A CA 1
ATOM 602 C C . THR A 1 76 ? -17.351 -0.136 10.316 1.00 98.12 76 THR A C 1
ATOM 604 O O . THR A 1 76 ? -18.415 -0.155 10.934 1.00 98.12 76 THR A O 1
ATOM 607 N N . ALA A 1 77 ? -16.188 -0.479 10.880 1.00 97.56 77 ALA A N 1
ATOM 608 C CA . ALA A 1 77 ? -16.068 -0.925 12.267 1.00 97.56 77 ALA A CA 1
ATOM 609 C C . ALA A 1 77 ? -16.505 0.164 13.263 1.00 97.56 77 ALA A C 1
ATOM 611 O O . ALA A 1 77 ? -17.301 -0.111 14.162 1.00 97.56 77 ALA A O 1
ATOM 612 N N . LEU A 1 78 ? -16.083 1.418 13.052 1.00 97.12 78 LEU A N 1
ATOM 613 C CA . LEU A 1 78 ? -16.534 2.555 13.864 1.00 97.12 78 LEU A CA 1
ATOM 614 C C . LEU A 1 78 ? -18.053 2.738 13.819 1.00 97.12 78 LEU A C 1
ATOM 616 O O . LEU A 1 78 ? -18.681 2.939 14.856 1.00 97.12 78 LEU A O 1
ATOM 620 N N . THR A 1 79 ? -18.649 2.647 12.629 1.00 98.12 79 THR A N 1
ATOM 621 C CA . THR A 1 79 ? -20.101 2.799 12.448 1.00 98.12 79 THR A CA 1
ATOM 622 C C . THR A 1 79 ? -20.877 1.673 13.135 1.00 98.12 79 THR A C 1
ATOM 624 O O . THR A 1 79 ? -21.956 1.908 13.675 1.00 98.12 79 THR A O 1
ATOM 627 N N . ALA A 1 80 ? -20.318 0.461 13.163 1.00 97.62 80 ALA A N 1
ATOM 628 C CA . ALA A 1 80 ? -20.879 -0.686 13.872 1.00 97.62 80 ALA A CA 1
ATOM 629 C C . ALA A 1 80 ? -20.652 -0.646 15.398 1.00 97.62 80 ALA A C 1
ATOM 631 O O . ALA A 1 80 ? -21.217 -1.470 16.117 1.00 97.62 80 ALA A O 1
ATOM 632 N N . GLY A 1 81 ? -19.838 0.289 15.902 1.00 97.88 81 GLY A N 1
ATOM 633 C CA . GLY A 1 81 ? -19.426 0.338 17.307 1.00 97.88 81 GLY A CA 1
ATOM 634 C C . GLY A 1 81 ? -18.420 -0.750 17.699 1.00 97.88 81 GLY A C 1
ATOM 635 O O . GLY A 1 81 ? -18.213 -0.984 18.889 1.00 97.88 81 GLY A O 1
ATOM 636 N N . ASP A 1 82 ? -17.792 -1.413 16.726 1.00 98.19 82 ASP A N 1
ATOM 637 C CA . ASP A 1 82 ? -16.779 -2.443 16.953 1.00 98.19 82 ASP A CA 1
ATOM 638 C C . ASP A 1 82 ? -15.399 -1.799 17.129 1.00 98.19 82 ASP A C 1
ATOM 640 O O . ASP A 1 82 ? -14.616 -1.625 16.190 1.00 98.19 82 ASP A O 1
ATOM 644 N N . THR A 1 83 ? -15.111 -1.402 18.366 1.00 97.12 83 THR A N 1
ATOM 645 C CA . THR A 1 83 ? -13.864 -0.712 18.706 1.00 97.12 83 THR A CA 1
ATOM 646 C C . THR A 1 83 ? -12.634 -1.601 18.566 1.00 97.12 83 THR A C 1
ATOM 648 O O . THR A 1 83 ? -11.562 -1.082 18.276 1.00 97.12 83 THR A O 1
ATOM 651 N N . THR A 1 84 ? -12.765 -2.917 18.756 1.00 98.31 84 THR A N 1
ATOM 652 C CA . THR A 1 84 ? -11.639 -3.853 18.631 1.00 98.31 84 THR A CA 1
ATOM 653 C C . THR A 1 84 ? -11.193 -3.938 17.179 1.00 98.31 84 THR A C 1
ATOM 655 O O . THR A 1 84 ? -10.032 -3.650 16.892 1.00 98.31 84 THR A O 1
ATOM 658 N N . THR A 1 85 ? -12.125 -4.201 16.258 1.00 97.31 85 THR A N 1
ATOM 659 C CA . THR A 1 85 ? -11.820 -4.230 14.821 1.00 97.31 85 THR A CA 1
ATOM 660 C C . THR A 1 85 ? -11.314 -2.869 14.335 1.00 97.31 85 THR A C 1
ATOM 662 O O . THR A 1 85 ? -10.387 -2.802 13.532 1.00 97.31 85 THR A O 1
ATOM 665 N N . ALA A 1 86 ? -11.865 -1.756 14.834 1.00 97.62 86 ALA A N 1
ATOM 666 C CA . ALA A 1 86 ? -11.373 -0.424 14.477 1.00 97.62 86 ALA A CA 1
ATOM 667 C C . ALA A 1 86 ? -9.910 -0.201 14.914 1.00 97.62 86 ALA A C 1
ATOM 669 O O . ALA A 1 86 ? -9.118 0.341 14.145 1.00 97.62 86 ALA A O 1
ATOM 670 N N . THR A 1 87 ? -9.524 -0.635 16.119 1.00 97.88 87 THR A N 1
ATOM 671 C CA . THR A 1 87 ? -8.126 -0.562 16.574 1.00 97.88 87 THR A CA 1
ATOM 672 C C . THR A 1 87 ? -7.212 -1.451 15.735 1.00 97.88 87 THR A C 1
ATOM 674 O O . THR A 1 87 ? -6.145 -0.993 15.335 1.00 97.88 87 THR A O 1
ATOM 677 N N . GLU A 1 88 ? -7.637 -2.671 15.400 1.00 98.00 88 GLU A N 1
ATOM 678 C CA . GLU A 1 88 ? -6.876 -3.562 14.512 1.00 98.00 88 GLU A CA 1
ATOM 679 C C . GLU A 1 88 ? -6.618 -2.906 13.147 1.00 98.00 88 GLU A C 1
ATOM 681 O O . GLU A 1 88 ? -5.472 -2.830 12.714 1.00 98.00 88 GLU A O 1
ATOM 686 N N . ARG A 1 89 ? -7.640 -2.308 12.514 1.00 97.69 89 ARG A N 1
ATOM 687 C CA . ARG A 1 89 ? -7.471 -1.609 11.223 1.00 97.69 89 ARG A CA 1
ATOM 688 C C . ARG A 1 89 ? -6.578 -0.378 11.305 1.00 97.69 89 ARG A C 1
ATOM 690 O O . ARG A 1 89 ? -5.902 -0.055 10.333 1.00 97.69 89 ARG A O 1
ATOM 697 N N . GLN A 1 90 ? -6.545 0.305 12.445 1.00 96.44 90 GLN A N 1
ATOM 698 C CA . GLN A 1 90 ? -5.614 1.411 12.660 1.00 96.44 90 GLN A CA 1
ATOM 699 C C . GLN 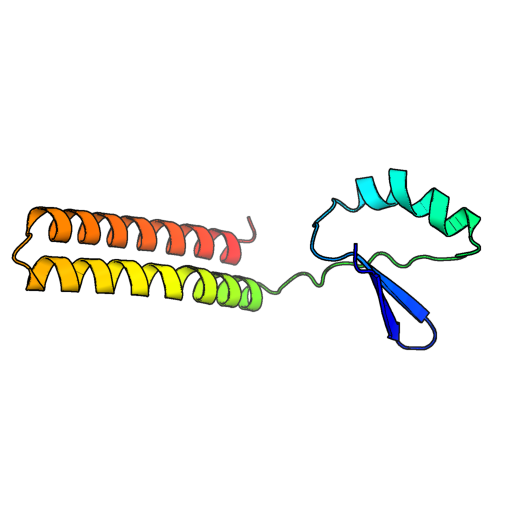A 1 90 ? -4.160 0.921 12.739 1.00 96.44 90 GLN A C 1
ATOM 701 O O . GLN A 1 90 ? -3.254 1.571 12.207 1.00 96.44 90 GLN A O 1
ATOM 706 N N . THR A 1 91 ? -3.930 -0.229 13.378 1.00 97.50 91 THR A N 1
ATOM 707 C CA . THR A 1 91 ? -2.621 -0.890 13.378 1.00 97.50 91 THR A CA 1
ATOM 708 C C . THR A 1 91 ? -2.242 -1.343 11.970 1.00 97.50 91 THR A C 1
ATOM 710 O O . THR A 1 91 ? -1.151 -0.996 11.524 1.00 97.50 91 THR A O 1
ATOM 713 N N . ASP A 1 92 ? -3.148 -2.004 11.243 1.00 96.12 92 ASP A N 1
ATOM 714 C CA . ASP A 1 92 ? -2.918 -2.437 9.856 1.00 96.12 92 ASP A CA 1
ATOM 715 C C . ASP A 1 92 ? -2.546 -1.254 8.952 1.00 96.12 92 ASP A C 1
ATOM 717 O O . ASP A 1 92 ? -1.586 -1.331 8.190 1.00 96.12 92 ASP A O 1
ATOM 721 N N . TYR A 1 93 ? -3.251 -0.124 9.082 1.00 95.94 93 TYR A N 1
ATOM 722 C CA . TYR A 1 93 ? -2.946 1.097 8.333 1.00 95.94 93 TYR A CA 1
ATOM 723 C C . TYR A 1 93 ? -1.523 1.599 8.611 1.00 95.94 93 TYR A C 1
ATOM 725 O O . TYR A 1 93 ? -0.800 1.97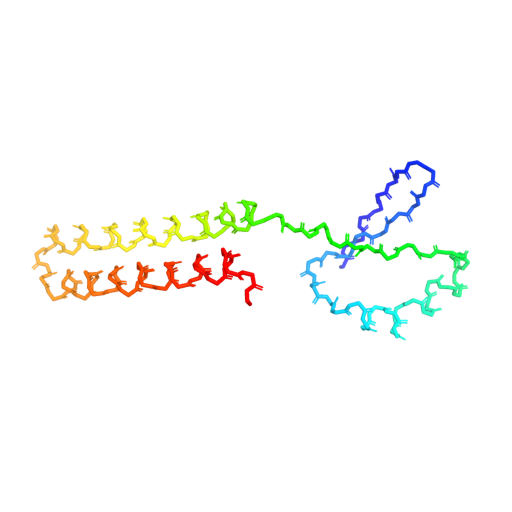2 7.693 1.00 95.94 93 TYR A O 1
ATOM 733 N N . THR A 1 94 ? -1.105 1.604 9.879 1.00 96.88 94 THR A N 1
ATOM 734 C CA . THR A 1 94 ? 0.236 2.071 10.275 1.00 96.88 94 THR A CA 1
ATOM 735 C C . THR A 1 94 ? 1.334 1.163 9.716 1.00 96.88 94 THR A C 1
ATOM 737 O O . THR A 1 94 ? 2.372 1.651 9.262 1.00 96.88 94 THR A O 1
ATOM 740 N N . THR A 1 95 ? 1.096 -0.150 9.716 1.00 96.56 95 THR A N 1
ATOM 741 C CA . THR A 1 95 ? 1.985 -1.127 9.078 1.00 96.56 95 THR A CA 1
ATOM 742 C C . THR A 1 95 ? 2.093 -0.861 7.580 1.00 96.56 95 THR A C 1
ATOM 744 O O . THR A 1 95 ? 3.205 -0.708 7.084 1.00 96.56 95 THR A O 1
ATOM 747 N N . LEU A 1 96 ? 0.962 -0.690 6.888 1.00 95.19 96 LEU A N 1
ATOM 748 C CA . LEU A 1 96 ? 0.931 -0.452 5.444 1.00 95.19 96 LEU A CA 1
ATOM 749 C C . LEU A 1 96 ? 1.660 0.842 5.043 1.00 95.19 96 LEU A C 1
ATOM 751 O O . LEU A 1 96 ? 2.367 0.865 4.041 1.00 95.19 96 LEU A O 1
ATOM 755 N N . VAL A 1 97 ? 1.556 1.909 5.848 1.00 96.12 97 VAL A N 1
ATOM 756 C CA . VAL A 1 97 ? 2.356 3.135 5.650 1.00 96.12 97 VAL A CA 1
ATOM 757 C C . VAL A 1 97 ? 3.852 2.835 5.735 1.00 96.12 97 VAL A C 1
ATOM 759 O O . VAL A 1 97 ? 4.623 3.312 4.911 1.00 96.12 97 VAL A O 1
ATOM 762 N N . THR A 1 98 ? 4.274 2.038 6.716 1.00 96.25 98 THR A N 1
ATOM 763 C CA . THR A 1 98 ? 5.696 1.708 6.897 1.00 96.25 98 THR A CA 1
ATOM 764 C C . THR A 1 98 ? 6.229 0.869 5.733 1.00 96.25 98 THR A C 1
ATOM 766 O O . THR A 1 98 ? 7.342 1.105 5.262 1.00 96.25 98 THR A O 1
ATOM 769 N N . GLU A 1 99 ? 5.435 -0.088 5.249 1.00 93.56 99 GLU A N 1
ATOM 770 C CA . GLU A 1 99 ? 5.762 -0.913 4.080 1.00 93.56 99 GLU A CA 1
ATOM 771 C C . GLU A 1 99 ? 5.883 -0.064 2.810 1.00 93.56 99 GLU A C 1
ATOM 773 O O . GLU A 1 99 ? 6.892 -0.166 2.110 1.00 93.56 99 GLU A O 1
ATOM 778 N N . TYR A 1 100 ? 4.921 0.833 2.571 1.00 90.94 100 TYR A N 1
ATOM 779 C CA . TYR A 1 100 ? 4.947 1.775 1.451 1.00 90.94 100 TYR A CA 1
ATOM 780 C C . TYR A 1 100 ? 6.203 2.656 1.472 1.00 90.94 100 TYR A C 1
ATOM 782 O O . TYR A 1 100 ? 6.930 2.713 0.482 1.00 90.94 100 TYR A O 1
ATOM 790 N N . GLU A 1 101 ? 6.501 3.304 2.602 1.00 94.75 101 GLU A N 1
ATOM 791 C CA . GLU A 1 101 ? 7.669 4.188 2.717 1.00 94.75 101 GLU A CA 1
ATOM 792 C C . GLU A 1 101 ? 8.985 3.416 2.529 1.00 94.75 101 GLU A C 1
ATOM 794 O O . GLU A 1 101 ? 9.890 3.896 1.851 1.00 94.75 101 GLU A O 1
ATOM 799 N N . THR A 1 102 ? 9.077 2.184 3.041 1.00 91.94 102 THR A N 1
ATOM 800 C CA . THR A 1 102 ? 10.261 1.324 2.847 1.00 91.94 102 THR A CA 1
ATOM 801 C C . THR A 1 102 ? 10.440 0.930 1.377 1.00 91.94 102 THR A C 1
ATOM 803 O O . THR A 1 102 ? 11.553 0.961 0.843 1.00 91.94 102 THR A O 1
ATOM 806 N N . ALA A 1 103 ? 9.351 0.559 0.697 1.00 83.00 103 ALA A N 1
ATOM 807 C CA . ALA A 1 103 ? 9.376 0.220 -0.724 1.00 83.00 103 ALA A CA 1
ATOM 808 C C . ALA A 1 103 ? 9.761 1.436 -1.578 1.00 83.00 103 ALA A C 1
ATOM 810 O O . ALA A 1 103 ? 10.594 1.327 -2.481 1.00 83.00 103 ALA A O 1
ATOM 811 N N . LYS A 1 104 ? 9.225 2.611 -1.244 1.00 88.81 104 LYS A N 1
ATOM 812 C CA . LYS A 1 104 ? 9.558 3.875 -1.898 1.00 88.81 104 LYS A CA 1
ATOM 813 C C . LYS A 1 104 ? 11.026 4.251 -1.710 1.00 88.81 104 LYS A C 1
ATOM 815 O O . LYS A 1 104 ? 11.698 4.543 -2.695 1.00 88.81 104 LYS A O 1
ATOM 820 N N . GLU A 1 105 ? 11.553 4.163 -0.489 1.00 89.31 105 GLU A N 1
ATOM 821 C CA . GLU A 1 105 ? 12.972 4.420 -0.202 1.00 89.31 105 GLU A CA 1
ATOM 822 C C . GLU A 1 105 ? 13.889 3.456 -0.973 1.00 89.31 105 GLU A C 1
ATOM 824 O O . GLU A 1 105 ? 14.930 3.861 -1.495 1.00 89.31 105 GLU A O 1
ATOM 829 N N . THR A 1 106 ? 13.493 2.189 -1.117 1.00 84.44 106 THR A N 1
ATOM 830 C CA . THR A 1 106 ? 14.238 1.197 -1.914 1.00 84.44 106 THR A CA 1
ATOM 831 C C . THR A 1 106 ? 14.307 1.612 -3.388 1.00 84.44 106 THR A C 1
ATOM 833 O O . THR A 1 106 ? 15.378 1.598 -3.997 1.00 84.44 106 THR A O 1
ATOM 836 N N . ILE A 1 107 ? 13.184 2.068 -3.953 1.00 78.62 107 ILE A N 1
ATOM 837 C CA . ILE A 1 107 ? 13.109 2.565 -5.334 1.00 78.62 107 ILE A CA 1
ATOM 838 C C . ILE A 1 107 ? 13.953 3.836 -5.521 1.00 78.62 107 ILE A C 1
ATOM 840 O O . ILE A 1 107 ? 14.678 3.953 -6.512 1.00 78.62 107 ILE A O 1
ATOM 844 N N . GLU A 1 108 ? 13.881 4.780 -4.581 1.00 83.56 108 GLU A N 1
ATOM 845 C CA . GLU A 1 108 ? 14.609 6.055 -4.634 1.00 83.56 108 GLU A CA 1
ATOM 846 C C . GLU A 1 108 ? 16.123 5.881 -4.444 1.00 83.56 108 GLU A C 1
ATOM 848 O O . GLU A 1 108 ? 16.913 6.567 -5.097 1.00 83.56 108 GLU A O 1
ATOM 853 N N . SER A 1 109 ? 16.543 4.947 -3.588 1.00 82.44 109 SER A N 1
ATOM 854 C CA . SER A 1 109 ? 17.957 4.641 -3.334 1.00 82.44 109 SER A CA 1
ATOM 855 C C . SER A 1 109 ? 18.591 3.733 -4.394 1.00 82.44 109 SER A C 1
ATOM 857 O O . SER A 1 109 ? 19.816 3.590 -4.414 1.00 82.44 109 SER A O 1
ATOM 859 N N . GLY A 1 110 ? 17.787 3.149 -5.291 1.00 62.91 110 GLY A N 1
ATOM 860 C CA . GLY A 1 110 ? 18.246 2.266 -6.366 1.00 62.91 110 GLY A CA 1
ATOM 861 C C . GLY A 1 110 ? 18.889 0.966 -5.872 1.00 62.91 110 GLY A C 1
ATOM 862 O O . GLY A 1 110 ? 19.749 0.429 -6.574 1.00 62.91 110 GLY A O 1
ATOM 863 N N . SER A 1 111 ? 18.523 0.518 -4.664 1.00 46.81 111 SER A N 1
ATOM 864 C CA . SER A 1 111 ? 19.054 -0.690 -4.009 1.00 46.81 111 SER A CA 1
ATOM 865 C C . SER A 1 111 ? 18.275 -1.953 -4.358 1.00 46.81 111 SER A C 1
ATOM 867 O O . SER A 1 111 ? 17.058 -1.854 -4.627 1.00 46.81 111 SER A O 1
#

Sequence (111 aa):
MDIELLISDGSVFTKISGVINAQTEFDEVYYPMYKSAGVTSWQEYTEPTLTTEEKIAALDEEYESQFTAITQAYLTALTAGDTTTATERQTDYTTLVTEYETAKETIESGS